Protein AF-A0A2M7S2Z6-F1 (afdb_monomer)

Mean predicted aligned error: 5.77 Å

pLDDT: mean 87.81, std 10.35, range [41.75, 97.5]

Nearest PDB structures (foldseek):
  7bvj-assembly3_C  TM=4.099E-01  e=3.016E+00  Acidithiobacillus ferrooxidans ATCC 23270
  5him-assembly1_A  TM=3.763E-01  e=2.514E+00  Methanohalophilus portucalensis FDF-1
  6j49-assembly1_O  TM=4.055E-01  e=3.405E+00  Borreliella burgdorferi B31

Sequence (163 aa):
PNGMNKYVMGYQAYTSLVYGGKSYSHYVYWPYLNCGNAILGNTTTTYATYVYYLAKEVNKEIQFLGQILINTTSQAVYQVDATPPAGTTKFTDNTDPVVKYVTPDSNIVAGTFKDGQGRDLAMFVNRNNADVNVTIRLKANQSVEKISKVDGTMEYCFHNTFR

Solvent-accessible surface area (backbone atoms only — not comparable to full-atom values): 9631 Å² total; per-residue (Å²): 128,95,66,92,47,57,63,66,55,38,44,56,53,50,54,38,43,40,72,52,47,85,78,86,83,80,86,44,55,53,65,52,93,88,50,75,81,22,28,27,38,60,92,87,77,59,45,79,32,78,46,29,56,40,49,51,53,43,51,54,26,49,50,40,50,41,68,66,49,67,64,39,46,66,74,50,61,28,31,27,37,82,76,54,62,89,96,60,46,67,63,56,74,61,74,47,89,53,46,37,41,63,46,76,56,63,40,31,41,40,13,35,30,35,37,89,84,69,50,79,47,76,41,77,42,68,73,55,98,58,94,76,87,43,49,37,31,55,57,68,95,82,78,49,69,45,72,39,52,89,79,46,48,74,43,81,42,96,52,67,61,48,104

Secondary structure (DSSP, 8-state):
-----HHHHHHHHHHHHHTT------S-SS--TT-SS-SB--TTT--B-HHHHHHHHHHHHHHHHHHHHTTEEEEEEEEESSSPPTTPPBP-TT-SSSEEEE-TTS-EEEEEEEETT--EEEEEEE-SSS-----EEE--SS-EEEEPTTT--EEEESSSEE-

Foldseek 3Di:
DPDDDLQVVLQVLQVCVLVLNLDDDDPPCEDDDPDPDHQWYDPPPTDGDPSVVSCVQSVLLCVLVSVVSVQKDWDFKEFQAPDDDPPGHHDDAPPDQWWHDKPHRQRKIKIWIAGPVRDIDIDIHHPDPDDDAMWTATDDDPWDWDQDSRHRDTHTDPHSIDD

Radius of gyration: 17.66 Å; Cα contacts (8 Å, |Δi|>4): 282; chains: 1; bounding box: 45×28×50 Å

Structure (mmCIF, N/CA/C/O backbone):
data_AF-A0A2M7S2Z6-F1
#
_entry.id   AF-A0A2M7S2Z6-F1
#
loop_
_atom_site.group_PDB
_atom_site.id
_atom_site.type_symbol
_atom_site.label_atom_id
_atom_site.label_alt_id
_atom_site.label_comp_id
_atom_site.label_asym_id
_atom_site.label_entity_id
_atom_site.label_seq_id
_atom_site.pdbx_PDB_ins_code
_atom_site.Cartn_x
_atom_site.Cartn_y
_atom_site.Cartn_z
_atom_site.occupancy
_atom_site.B_iso_or_equiv
_atom_site.auth_seq_id
_atom_site.auth_comp_id
_atom_site.auth_asym_id
_atom_site.auth_atom_id
_atom_site.pdbx_PDB_model_num
ATOM 1 N N . PRO A 1 1 ? 0.095 4.066 -27.596 1.00 41.75 1 PRO A N 1
ATOM 2 C CA . PRO A 1 1 ? 0.432 2.923 -26.714 1.00 41.75 1 PRO A CA 1
ATOM 3 C C . PRO A 1 1 ? 0.441 3.381 -25.253 1.00 41.75 1 PRO A C 1
ATOM 5 O O . PRO A 1 1 ? 1.235 4.249 -24.906 1.00 41.75 1 PRO A O 1
ATOM 8 N N . ASN A 1 2 ? -0.482 2.859 -24.441 1.00 51.00 2 ASN A N 1
ATOM 9 C CA . ASN A 1 2 ? -0.606 3.155 -23.009 1.00 51.00 2 ASN A CA 1
ATOM 10 C C . ASN A 1 2 ? 0.627 2.612 -22.267 1.00 51.00 2 ASN A C 1
ATOM 12 O O . ASN A 1 2 ? 0.630 1.484 -21.782 1.00 51.00 2 ASN A O 1
ATOM 16 N N . GLY A 1 3 ? 1.714 3.385 -22.313 1.00 70.25 3 GLY A N 1
ATOM 17 C CA . GLY A 1 3 ? 3.037 2.999 -21.844 1.00 70.25 3 GLY A CA 1
ATOM 18 C C . GLY A 1 3 ? 3.066 2.796 -20.337 1.00 70.25 3 GLY A C 1
ATOM 19 O O . GLY A 1 3 ? 2.389 3.499 -19.586 1.00 70.25 3 GLY A O 1
ATOM 20 N N . MET A 1 4 ? 3.866 1.824 -19.906 1.00 80.38 4 MET A N 1
ATOM 21 C CA . MET A 1 4 ? 4.160 1.596 -18.499 1.00 80.38 4 MET A CA 1
ATOM 22 C C . MET A 1 4 ? 4.630 2.900 -17.847 1.00 80.38 4 MET A C 1
ATOM 24 O O . MET A 1 4 ? 5.533 3.566 -18.351 1.00 80.38 4 MET A O 1
ATOM 28 N N . ASN A 1 5 ? 4.005 3.263 -16.732 1.00 88.12 5 ASN A N 1
ATOM 29 C CA . ASN A 1 5 ? 4.349 4.437 -15.942 1.00 88.12 5 ASN A CA 1
ATOM 30 C C . ASN A 1 5 ? 4.483 4.044 -14.463 1.00 88.12 5 ASN A C 1
ATOM 32 O O . ASN A 1 5 ? 4.133 2.925 -14.068 1.00 88.12 5 ASN A O 1
ATOM 36 N N . LYS A 1 6 ? 4.987 4.971 -13.641 1.00 89.19 6 LYS A N 1
ATOM 37 C CA . LYS A 1 6 ? 5.188 4.732 -12.205 1.00 89.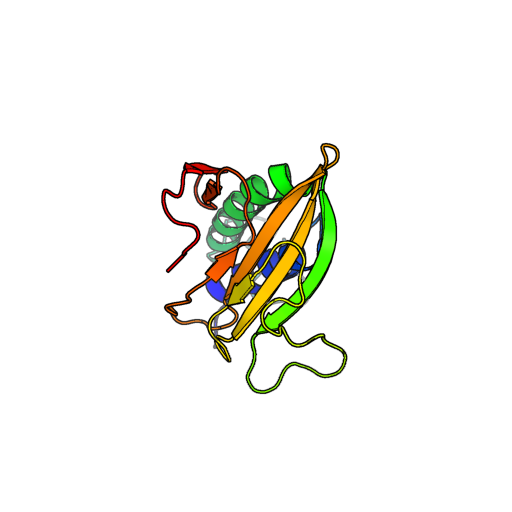19 6 LYS A CA 1
ATOM 38 C C . LYS A 1 6 ? 3.899 4.304 -11.506 1.00 89.19 6 LYS A C 1
ATOM 40 O O . LYS A 1 6 ? 3.940 3.423 -10.657 1.00 89.19 6 LYS A O 1
ATOM 45 N N . TYR A 1 7 ? 2.771 4.913 -11.871 1.00 89.31 7 TYR A N 1
ATOM 46 C CA . TYR A 1 7 ? 1.484 4.637 -11.247 1.00 89.31 7 TYR A CA 1
ATOM 47 C C . TYR A 1 7 ? 1.062 3.174 -11.433 1.00 89.31 7 TYR A C 1
ATOM 49 O O . TYR A 1 7 ? 0.776 2.498 -10.451 1.00 89.31 7 TYR A O 1
ATOM 57 N N . VAL A 1 8 ? 1.088 2.660 -12.667 1.00 88.62 8 VAL A N 1
ATOM 58 C CA . VAL A 1 8 ? 0.680 1.276 -12.973 1.00 88.62 8 VAL A CA 1
ATOM 59 C C . VAL A 1 8 ? 1.566 0.267 -12.240 1.00 88.62 8 VAL A C 1
ATOM 61 O O . VAL A 1 8 ? 1.065 -0.695 -11.662 1.00 88.62 8 VAL A O 1
ATOM 64 N N . MET A 1 9 ? 2.878 0.505 -12.226 1.00 90.38 9 MET A N 1
ATOM 65 C CA . MET A 1 9 ? 3.832 -0.369 -11.543 1.00 90.38 9 MET A CA 1
ATOM 66 C C . MET A 1 9 ? 3.678 -0.308 -10.017 1.00 90.38 9 MET A C 1
ATOM 68 O O . MET A 1 9 ? 3.615 -1.341 -9.353 1.00 90.38 9 MET A O 1
ATOM 72 N N . GLY A 1 10 ? 3.569 0.902 -9.465 1.00 91.94 10 GLY A N 1
ATOM 73 C CA . GLY A 1 10 ? 3.343 1.122 -8.042 1.00 91.94 10 GLY A CA 1
ATOM 74 C C . GLY A 1 10 ? 2.030 0.502 -7.579 1.00 91.94 10 GLY A C 1
ATOM 75 O O . GLY A 1 10 ? 2.011 -0.178 -6.562 1.00 91.94 10 GLY A O 1
ATOM 76 N N . TYR A 1 11 ? 0.951 0.652 -8.348 1.00 90.94 11 TYR A N 1
ATOM 77 C CA . TYR A 1 11 ? -0.344 0.049 -8.042 1.00 90.94 11 TYR A CA 1
ATOM 78 C C . TYR A 1 11 ? -0.242 -1.470 -7.847 1.00 90.94 11 TYR A C 1
ATOM 80 O O . TYR A 1 11 ? -0.727 -1.979 -6.835 1.00 90.94 11 TYR A O 1
ATOM 88 N N . GLN A 1 12 ? 0.428 -2.193 -8.752 1.00 90.00 12 GLN A N 1
ATOM 89 C CA . GLN A 1 12 ? 0.605 -3.644 -8.608 1.00 90.00 12 GLN A CA 1
ATOM 90 C C . GLN A 1 12 ? 1.433 -4.006 -7.369 1.00 90.00 12 GLN A C 1
ATOM 92 O O . GLN A 1 12 ? 1.059 -4.904 -6.608 1.00 90.00 12 GLN A O 1
ATOM 97 N N . ALA A 1 13 ? 2.526 -3.281 -7.127 1.00 93.94 13 ALA A N 1
ATOM 98 C CA . ALA A 1 13 ? 3.404 -3.547 -5.996 1.00 93.94 13 ALA A CA 1
ATOM 99 C C . ALA A 1 13 ? 2.716 -3.243 -4.649 1.00 93.94 13 ALA A C 1
ATOM 101 O O . ALA A 1 13 ? 2.682 -4.090 -3.758 1.00 93.94 13 ALA A O 1
ATOM 102 N N . TYR A 1 14 ? 2.086 -2.075 -4.512 1.00 94.88 14 TYR A N 1
ATOM 103 C CA . TYR A 1 14 ? 1.387 -1.661 -3.293 1.00 94.88 14 TYR A CA 1
ATOM 104 C C . TYR A 1 14 ? 0.139 -2.487 -3.015 1.00 94.88 14 TYR A C 1
ATOM 106 O O . TYR A 1 14 ? -0.123 -2.809 -1.859 1.00 94.88 14 TYR A O 1
ATOM 114 N N . THR A 1 15 ? -0.603 -2.878 -4.052 1.00 93.69 15 THR A N 1
ATOM 115 C CA . THR A 1 15 ? -1.739 -3.790 -3.878 1.00 93.69 15 THR A CA 1
ATOM 116 C C . THR A 1 15 ? -1.258 -5.167 -3.414 1.00 93.69 15 THR A C 1
ATOM 118 O O . THR A 1 15 ? -1.881 -5.784 -2.562 1.00 93.69 15 THR A O 1
ATOM 121 N N . SER A 1 16 ? -0.101 -5.640 -3.877 1.00 94.25 16 SER A N 1
ATOM 122 C CA . SER A 1 16 ? 0.468 -6.885 -3.343 1.00 94.25 16 SER A CA 1
ATOM 123 C C . SER A 1 16 ? 0.797 -6.754 -1.849 1.00 94.25 16 SER A C 1
ATOM 125 O O . SER A 1 16 ? 0.446 -7.632 -1.065 1.00 94.25 16 SER A O 1
ATOM 127 N N . LEU A 1 17 ? 1.398 -5.632 -1.434 1.00 95.00 17 LEU A N 1
ATOM 128 C CA . LEU A 1 17 ? 1.724 -5.365 -0.027 1.00 95.00 17 LEU A CA 1
ATOM 129 C C . LEU A 1 17 ? 0.483 -5.227 0.866 1.00 95.00 17 LEU A C 1
ATOM 131 O O . LEU A 1 17 ? 0.464 -5.795 1.957 1.00 95.00 17 LEU A O 1
ATOM 135 N N . VAL A 1 18 ? -0.562 -4.514 0.422 1.00 95.69 18 VAL A N 1
ATOM 136 C CA . VAL A 1 18 ? -1.786 -4.312 1.224 1.00 95.69 18 VAL A CA 1
ATOM 137 C C . VAL A 1 18 ? -2.530 -5.628 1.470 1.00 95.69 18 VAL A C 1
ATOM 139 O O . VAL A 1 18 ? -3.150 -5.799 2.514 1.00 95.69 18 VAL A O 1
ATOM 142 N N . TYR A 1 19 ? -2.390 -6.591 0.555 1.00 95.00 19 TYR A N 1
ATOM 143 C CA . TYR A 1 19 ? -2.874 -7.965 0.712 1.00 95.00 19 TYR A CA 1
ATOM 144 C C . TYR A 1 19 ? -1.936 -8.872 1.531 1.00 95.00 19 TYR A C 1
ATOM 146 O O . TYR A 1 19 ? -2.185 -10.068 1.662 1.00 95.00 19 TYR A O 1
ATOM 154 N N . GLY A 1 20 ? -0.854 -8.331 2.097 1.00 94.19 20 GLY A N 1
ATOM 155 C CA . GLY A 1 20 ? 0.105 -9.080 2.910 1.00 94.19 20 GLY A CA 1
ATOM 156 C C . GLY A 1 20 ? 1.201 -9.796 2.126 1.00 94.19 20 GLY A C 1
ATOM 157 O O . GLY A 1 20 ? 1.967 -10.551 2.728 1.00 94.19 20 GLY A O 1
ATOM 158 N N . GLY A 1 21 ? 1.324 -9.541 0.822 1.00 93.69 21 GLY A N 1
ATOM 159 C CA . GLY A 1 21 ? 2.451 -9.998 0.017 1.00 93.69 21 GLY A CA 1
ATOM 160 C C . GLY A 1 21 ? 3.782 -9.529 0.609 1.00 93.69 21 GLY A C 1
ATOM 161 O O . GLY A 1 21 ? 3.915 -8.393 1.060 1.00 93.69 21 GLY A O 1
ATOM 162 N N . LYS A 1 22 ? 4.771 -10.427 0.633 1.00 90.12 22 LYS A N 1
ATOM 163 C CA . LYS A 1 22 ? 6.102 -10.176 1.222 1.00 90.12 22 LYS A CA 1
ATOM 164 C C . LYS A 1 22 ? 7.215 -10.077 0.184 1.00 90.12 22 LYS A C 1
ATOM 166 O O . LYS A 1 22 ? 8.342 -9.725 0.513 1.00 90.12 22 LYS A O 1
ATOM 171 N N . SER A 1 23 ? 6.905 -10.402 -1.063 1.00 86.19 23 SER A N 1
ATOM 172 C CA . SER A 1 23 ? 7.836 -10.358 -2.177 1.00 86.19 23 SER A CA 1
ATOM 173 C C . SER A 1 23 ? 7.144 -9.802 -3.411 1.00 86.19 23 SER A C 1
ATOM 175 O O . SER A 1 23 ? 5.926 -9.882 -3.569 1.00 86.19 23 SER A O 1
ATOM 177 N N . TYR A 1 24 ? 7.950 -9.209 -4.280 1.00 88.38 24 TYR A N 1
ATOM 178 C CA . TYR A 1 24 ? 7.518 -8.670 -5.553 1.00 88.38 24 TYR A CA 1
ATOM 179 C C . TYR A 1 24 ? 8.647 -8.895 -6.554 1.00 88.38 24 TYR A C 1
ATOM 181 O O . TYR A 1 24 ? 9.816 -8.654 -6.246 1.00 88.38 24 TYR A O 1
ATOM 189 N N . SER A 1 25 ? 8.307 -9.402 -7.734 1.00 89.56 25 SER A N 1
ATOM 190 C CA . SER A 1 25 ? 9.269 -9.655 -8.803 1.00 89.56 25 SER A CA 1
ATOM 191 C C . SER A 1 25 ? 8.759 -9.054 -10.099 1.00 89.56 25 SER A C 1
ATOM 193 O O . SER A 1 25 ? 7.561 -9.060 -10.373 1.00 89.56 25 SER A O 1
ATOM 195 N N . HIS A 1 26 ? 9.683 -8.512 -10.885 1.00 88.38 26 HIS A N 1
ATOM 196 C CA . HIS A 1 26 ? 9.369 -7.946 -12.186 1.00 88.38 26 HIS A CA 1
ATOM 197 C C . HIS A 1 26 ? 9.570 -8.995 -13.275 1.00 88.38 26 HIS A C 1
ATOM 199 O O . HIS A 1 26 ? 10.579 -9.701 -13.288 1.00 88.38 26 HIS A O 1
ATOM 205 N N . TYR A 1 27 ? 8.651 -9.031 -14.232 1.00 86.81 27 TYR A N 1
ATOM 206 C CA . TYR A 1 27 ? 8.772 -9.812 -15.457 1.00 86.81 27 TYR A CA 1
ATOM 207 C C . TYR A 1 27 ? 8.502 -8.884 -16.659 1.00 86.81 27 TYR A C 1
ATOM 209 O O . TYR A 1 27 ? 7.455 -8.245 -16.691 1.00 86.81 27 TYR A O 1
ATOM 217 N N . VAL A 1 28 ? 9.390 -8.726 -17.652 1.00 86.56 28 VAL A N 1
ATOM 218 C CA . VAL A 1 28 ? 10.698 -9.383 -17.880 1.00 86.56 28 VAL A CA 1
ATOM 219 C C . VAL A 1 28 ? 11.876 -8.475 -17.495 1.00 86.56 28 VAL A C 1
ATOM 221 O O . VAL A 1 28 ? 11.847 -7.266 -17.728 1.00 86.56 28 VAL A O 1
ATOM 224 N N . TYR A 1 29 ? 12.950 -9.049 -16.946 1.00 85.62 29 TYR A N 1
ATOM 225 C CA . TYR A 1 29 ? 14.147 -8.272 -16.594 1.00 85.62 29 TYR A CA 1
ATOM 226 C C . TYR A 1 29 ? 15.006 -7.922 -17.825 1.00 85.62 29 TYR A C 1
ATOM 228 O O . TYR A 1 29 ? 15.434 -6.780 -17.971 1.00 85.62 29 TYR A O 1
ATOM 236 N N . TRP A 1 30 ? 15.200 -8.876 -18.739 1.00 86.00 30 TRP A N 1
ATOM 237 C CA . TRP A 1 30 ? 15.865 -8.709 -20.040 1.00 86.00 30 TRP A CA 1
ATOM 238 C C . TRP A 1 30 ? 14.869 -8.955 -21.180 1.00 86.00 30 TRP A C 1
ATOM 240 O O . TRP A 1 30 ? 13.923 -9.726 -20.995 1.00 86.00 30 TRP A O 1
ATOM 250 N N . PRO A 1 31 ? 15.063 -8.352 -22.367 1.00 83.06 31 PRO A N 1
ATOM 251 C CA . PRO A 1 31 ? 14.162 -8.568 -23.488 1.00 83.06 31 PRO A CA 1
ATOM 252 C C . PRO A 1 31 ? 14.206 -10.042 -23.902 1.00 83.06 31 PRO A C 1
ATOM 254 O O . PRO A 1 31 ? 15.271 -10.611 -24.134 1.00 83.06 31 PRO A O 1
ATOM 257 N N . TYR A 1 32 ? 13.035 -10.664 -23.973 1.00 78.81 32 TYR A N 1
ATOM 258 C CA . TYR A 1 32 ? 12.859 -12.064 -24.342 1.00 78.81 32 TYR A CA 1
ATOM 259 C C . TYR A 1 32 ? 11.541 -12.214 -25.108 1.00 78.81 32 TYR A C 1
ATOM 261 O O . TYR A 1 32 ? 10.578 -11.535 -24.770 1.00 78.81 32 TYR A O 1
ATOM 269 N N . LEU A 1 33 ? 11.508 -13.063 -26.144 1.00 71.12 33 LEU A N 1
ATOM 270 C CA . LEU A 1 33 ? 10.299 -13.489 -26.881 1.00 71.12 33 LEU A CA 1
ATOM 271 C C . LEU A 1 33 ? 9.225 -12.403 -27.116 1.00 71.12 33 LEU A C 1
ATOM 273 O O . LEU A 1 33 ? 8.081 -12.558 -26.700 1.00 71.12 33 LEU A O 1
ATOM 277 N N . ASN A 1 34 ? 9.568 -11.308 -27.802 1.00 73.69 34 ASN A N 1
ATOM 278 C CA . ASN A 1 34 ? 8.632 -10.215 -28.125 1.00 73.69 34 ASN A CA 1
ATOM 279 C C . ASN A 1 34 ? 7.929 -9.565 -26.909 1.00 73.69 34 ASN A C 1
ATOM 281 O O . ASN A 1 34 ? 6.956 -8.829 -27.083 1.00 73.69 34 ASN A O 1
ATOM 285 N N . CYS A 1 35 ? 8.418 -9.780 -25.684 1.00 72.50 35 CYS A N 1
ATOM 286 C CA . CYS A 1 35 ? 7.919 -9.088 -24.502 1.00 72.50 35 CYS A CA 1
ATOM 287 C C . CYS A 1 35 ? 8.342 -7.612 -24.547 1.00 72.50 35 CYS A C 1
ATOM 289 O O . CYS A 1 35 ? 9.532 -7.288 -24.551 1.00 72.50 35 CYS A O 1
ATOM 291 N N . GLY A 1 36 ? 7.360 -6.708 -24.570 1.00 76.38 36 GLY A N 1
ATOM 292 C CA . GLY A 1 36 ? 7.595 -5.271 -24.421 1.00 76.38 36 GLY A CA 1
ATOM 293 C C . GLY A 1 36 ? 7.952 -4.883 -22.980 1.00 76.38 36 GLY A C 1
ATOM 294 O O . GLY A 1 36 ? 7.716 -5.644 -22.047 1.00 76.38 36 GLY A O 1
ATOM 295 N N . ASN A 1 37 ? 8.473 -3.665 -22.793 1.00 82.88 37 ASN A N 1
ATOM 296 C CA . ASN A 1 37 ? 8.738 -3.052 -21.479 1.00 82.88 37 ASN A CA 1
ATOM 297 C C . ASN A 1 37 ? 9.730 -3.807 -20.568 1.00 82.88 37 ASN A C 1
ATOM 299 O O . ASN A 1 37 ? 9.585 -3.782 -19.348 1.00 82.88 37 ASN A O 1
ATOM 303 N N . ALA A 1 38 ? 10.758 -4.442 -21.138 1.00 88.19 38 ALA A N 1
ATOM 304 C CA . ALA A 1 38 ? 11.844 -5.019 -20.346 1.00 88.19 38 ALA A CA 1
ATOM 305 C C . ALA A 1 38 ? 12.556 -3.956 -19.481 1.00 88.19 38 ALA A C 1
ATOM 307 O O . ALA A 1 38 ? 12.752 -2.812 -19.911 1.00 88.19 38 ALA A O 1
ATOM 308 N N . ILE A 1 39 ? 12.968 -4.343 -18.268 1.00 88.69 39 ILE A N 1
ATOM 309 C CA . ILE A 1 39 ? 13.710 -3.462 -17.350 1.00 88.69 39 ILE A CA 1
ATOM 310 C C . ILE A 1 39 ? 15.041 -3.037 -17.972 1.00 88.69 39 ILE A C 1
ATOM 312 O O . ILE A 1 39 ? 15.359 -1.851 -18.011 1.00 88.69 39 ILE A O 1
ATOM 316 N N . LEU A 1 40 ? 15.813 -3.990 -18.484 1.00 88.62 40 LEU A N 1
ATOM 317 C CA . LEU A 1 40 ? 17.051 -3.730 -19.207 1.00 88.62 40 LEU A CA 1
ATOM 318 C C . LEU A 1 40 ? 16.826 -3.861 -20.713 1.00 88.62 40 LEU A C 1
ATOM 320 O O . LEU A 1 40 ? 15.959 -4.604 -21.168 1.00 88.62 40 LEU A O 1
ATOM 324 N N . GLY A 1 41 ? 17.604 -3.112 -21.488 1.00 83.38 41 GLY A N 1
ATOM 325 C CA . GLY A 1 41 ? 17.719 -3.275 -22.931 1.00 83.38 41 GLY A CA 1
ATOM 326 C C . GLY A 1 41 ? 18.631 -4.449 -23.293 1.00 83.38 41 GLY A C 1
ATOM 327 O O . GLY A 1 41 ? 19.176 -5.105 -22.413 1.00 83.38 41 GLY A O 1
ATOM 328 N N . ASN A 1 42 ? 18.781 -4.690 -24.601 1.00 77.88 42 ASN A N 1
ATOM 329 C CA . ASN A 1 42 ? 19.617 -5.719 -25.250 1.00 77.88 42 ASN A CA 1
ATOM 330 C 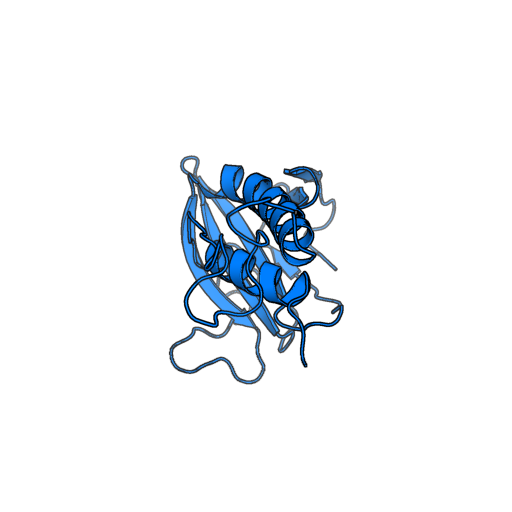C . ASN A 1 42 ? 20.673 -6.399 -24.346 1.00 77.88 42 ASN A C 1
ATOM 332 O O . ASN A 1 42 ? 21.543 -5.737 -23.784 1.00 77.88 42 ASN A O 1
ATOM 336 N N . THR A 1 43 ? 20.671 -7.733 -24.337 1.00 67.88 43 THR A N 1
ATOM 337 C CA . THR A 1 43 ? 21.571 -8.611 -23.572 1.00 67.88 43 THR A CA 1
ATOM 338 C C . THR A 1 43 ? 23.070 -8.426 -23.847 1.00 67.88 43 THR A C 1
ATOM 340 O O . THR A 1 43 ? 23.886 -8.881 -23.055 1.00 67.88 43 THR A O 1
ATOM 343 N N . THR A 1 44 ? 23.448 -7.788 -24.959 1.00 68.50 44 THR A N 1
ATOM 344 C CA . THR A 1 44 ? 24.848 -7.686 -25.421 1.00 68.50 44 THR A CA 1
ATOM 345 C C . THR A 1 44 ? 25.556 -6.425 -24.919 1.00 68.50 44 THR A C 1
ATOM 347 O O . THR A 1 44 ? 26.757 -6.446 -24.673 1.00 68.50 44 THR A O 1
ATOM 350 N N . THR A 1 45 ? 24.826 -5.317 -24.762 1.00 66.38 45 THR A N 1
ATOM 351 C CA . THR A 1 45 ? 25.388 -4.019 -24.325 1.00 66.38 45 THR A CA 1
ATOM 352 C C . THR A 1 45 ? 24.758 -3.530 -23.021 1.00 66.38 45 THR A C 1
ATOM 354 O O . THR A 1 45 ? 25.257 -2.574 -22.448 1.00 66.38 45 THR A O 1
ATOM 357 N N . THR A 1 46 ? 23.686 -4.188 -22.557 1.00 79.44 46 THR A N 1
ATOM 358 C CA . THR A 1 46 ? 22.939 -3.958 -21.311 1.00 79.44 46 THR A CA 1
ATOM 359 C C . THR A 1 46 ? 22.843 -2.488 -20.902 1.00 79.44 46 THR A C 1
ATOM 361 O O . THR A 1 46 ? 23.708 -1.953 -20.216 1.00 79.44 46 THR A O 1
ATOM 364 N N . TYR A 1 47 ? 21.740 -1.836 -21.260 1.00 85.12 47 TYR A N 1
ATOM 365 C CA . TYR A 1 47 ? 21.447 -0.469 -20.823 1.00 85.12 47 TYR A CA 1
ATOM 366 C C . TYR A 1 47 ? 20.145 -0.414 -20.022 1.00 85.12 47 TYR A C 1
ATOM 368 O O . TYR A 1 47 ? 19.244 -1.229 -20.217 1.00 85.12 47 TYR A O 1
ATOM 376 N N . ALA A 1 48 ? 20.032 0.557 -19.118 1.00 89.50 48 ALA A N 1
ATOM 377 C CA . ALA A 1 48 ? 18.796 0.825 -18.392 1.00 89.50 48 ALA A CA 1
ATOM 378 C C . ALA A 1 48 ? 17.738 1.403 -19.345 1.00 89.50 48 ALA A C 1
ATOM 380 O O . ALA A 1 48 ? 17.988 2.415 -20.002 1.00 89.50 48 ALA A O 1
ATOM 381 N N . THR A 1 49 ? 16.555 0.790 -19.427 1.00 90.12 49 THR A N 1
ATOM 382 C CA . THR A 1 49 ? 15.428 1.394 -20.156 1.00 90.12 49 THR A CA 1
ATOM 383 C C . THR A 1 49 ? 14.732 2.443 -19.286 1.00 90.12 49 THR A C 1
ATOM 385 O O . THR A 1 49 ? 15.015 2.578 -18.097 1.00 90.12 49 THR A O 1
ATOM 388 N N . TYR A 1 50 ? 13.757 3.170 -19.833 1.00 89.69 50 TYR A N 1
ATOM 389 C CA . TYR A 1 50 ? 12.887 4.018 -19.010 1.00 89.69 50 TYR A CA 1
ATOM 390 C C . TYR A 1 50 ? 12.184 3.224 -17.886 1.00 89.69 50 TYR A C 1
ATOM 392 O O . TYR A 1 50 ? 12.057 3.714 -16.763 1.00 89.69 50 TYR A O 1
ATOM 400 N N . VAL A 1 51 ? 11.812 1.964 -18.149 1.00 91.19 51 VAL A N 1
ATOM 401 C CA . VAL A 1 51 ? 11.168 1.071 -17.171 1.00 91.19 51 VAL A CA 1
ATOM 402 C C . VAL A 1 51 ? 12.098 0.752 -16.001 1.00 91.19 51 VAL A C 1
ATOM 404 O O . VAL A 1 51 ? 11.622 0.637 -14.874 1.00 91.19 51 VAL A O 1
ATOM 407 N N . TYR A 1 52 ? 13.417 0.686 -16.220 1.00 92.62 52 TYR A N 1
ATOM 408 C CA . TYR A 1 52 ? 14.388 0.523 -15.133 1.00 92.62 52 TYR A CA 1
ATOM 409 C C . TYR A 1 52 ? 14.272 1.626 -14.085 1.00 92.62 52 TYR A C 1
ATOM 411 O O . TYR A 1 52 ? 14.273 1.335 -12.891 1.00 92.62 52 TYR A O 1
ATOM 419 N N . TYR A 1 53 ? 14.160 2.885 -14.507 1.00 93.25 53 TYR A N 1
ATOM 420 C CA . TYR A 1 53 ? 14.089 4.005 -13.569 1.00 93.25 53 TYR A CA 1
ATOM 421 C C . TYR A 1 53 ? 12.767 4.006 -12.795 1.00 93.25 53 TYR A C 1
ATOM 423 O O . TYR A 1 53 ? 12.780 4.212 -11.583 1.00 93.25 53 TYR A O 1
ATOM 431 N N . LEU A 1 54 ? 11.658 3.647 -13.452 1.00 93.25 54 LEU A N 1
ATOM 432 C CA . LEU A 1 54 ? 10.375 3.421 -12.779 1.00 93.25 54 LEU A CA 1
ATOM 433 C C . LEU A 1 54 ? 10.467 2.298 -11.737 1.00 93.25 54 LEU A C 1
ATOM 435 O O . LEU A 1 54 ? 10.079 2.486 -10.584 1.00 93.25 54 LEU A O 1
ATOM 439 N N . ALA A 1 55 ? 11.026 1.149 -12.130 1.00 93.62 55 ALA A N 1
ATOM 440 C CA . ALA A 1 55 ? 11.215 -0.005 -11.258 1.00 93.62 55 ALA A CA 1
ATOM 441 C C . ALA A 1 55 ? 12.128 0.325 -10.085 1.00 93.62 55 ALA A C 1
ATOM 443 O O . ALA A 1 55 ? 11.831 -0.059 -8.961 1.00 93.62 55 ALA A O 1
ATOM 444 N N . LYS A 1 56 ? 13.203 1.079 -10.313 1.00 93.69 56 LYS A N 1
ATOM 445 C CA . LYS A 1 56 ? 14.121 1.518 -9.262 1.00 93.69 56 LYS A CA 1
ATOM 446 C C . LYS A 1 56 ? 13.415 2.382 -8.218 1.00 93.69 56 LYS A C 1
ATOM 448 O O . LYS A 1 56 ? 13.629 2.168 -7.027 1.00 93.69 56 LYS A O 1
ATOM 453 N N . GLU A 1 57 ? 12.579 3.327 -8.644 1.00 94.06 57 GLU A N 1
ATOM 454 C CA . GLU A 1 57 ? 11.805 4.162 -7.722 1.00 94.06 57 GLU A CA 1
ATOM 455 C C . GLU A 1 57 ? 10.796 3.344 -6.917 1.00 94.06 57 GLU A C 1
ATOM 457 O O . GLU A 1 57 ? 10.816 3.401 -5.690 1.00 94.06 57 GLU A O 1
ATOM 462 N N . VAL A 1 58 ? 9.960 2.541 -7.584 1.00 94.38 58 VAL A N 1
ATOM 463 C CA . VAL A 1 58 ? 8.957 1.708 -6.900 1.00 94.38 58 VAL A CA 1
ATOM 464 C C . VAL A 1 58 ? 9.633 0.708 -5.963 1.00 94.38 58 VAL A C 1
ATOM 466 O O . VAL A 1 58 ? 9.190 0.552 -4.830 1.00 94.38 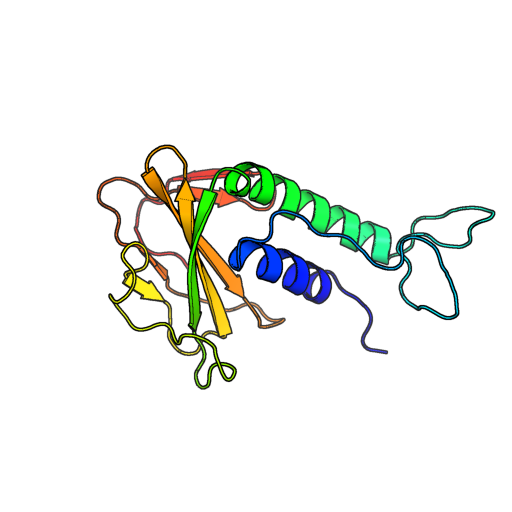58 VAL A O 1
ATOM 469 N N . ASN A 1 59 ? 10.740 0.087 -6.384 1.00 94.19 59 ASN A N 1
ATOM 470 C CA . ASN A 1 59 ? 11.512 -0.842 -5.557 1.00 94.19 59 ASN A CA 1
ATOM 471 C C . ASN A 1 59 ? 12.026 -0.173 -4.280 1.00 94.19 59 ASN A C 1
ATOM 473 O O . ASN A 1 59 ? 11.968 -0.780 -3.215 1.00 94.19 59 ASN A O 1
ATOM 477 N N . LYS A 1 60 ? 12.507 1.072 -4.368 1.00 93.56 60 LYS A N 1
ATOM 478 C CA . LYS A 1 60 ? 12.930 1.834 -3.189 1.00 93.56 60 LYS A CA 1
ATOM 479 C C . LYS A 1 60 ? 11.752 2.066 -2.238 1.00 93.56 60 LYS A C 1
ATOM 481 O O . LYS A 1 60 ? 11.880 1.805 -1.046 1.00 93.56 60 LYS A O 1
ATOM 486 N N . GLU A 1 61 ? 10.603 2.491 -2.763 1.00 94.25 61 GLU A N 1
ATOM 487 C CA . GLU A 1 61 ? 9.404 2.748 -1.957 1.00 94.25 61 GLU A CA 1
ATOM 488 C C . GLU A 1 61 ? 8.902 1.467 -1.253 1.00 94.25 61 GLU A C 1
ATOM 490 O O . GLU A 1 61 ? 8.651 1.471 -0.046 1.00 94.25 61 GLU A O 1
ATOM 495 N N . ILE A 1 62 ? 8.824 0.336 -1.967 1.00 93.88 62 ILE A N 1
ATOM 496 C CA . ILE A 1 62 ? 8.388 -0.941 -1.374 1.00 93.88 62 ILE A CA 1
ATOM 497 C C . ILE A 1 62 ? 9.430 -1.567 -0.449 1.00 93.88 62 ILE A C 1
ATOM 499 O O . ILE A 1 62 ? 9.050 -2.354 0.408 1.00 93.88 62 ILE A O 1
ATOM 503 N N . GLN A 1 63 ? 10.720 -1.251 -0.585 1.00 91.69 63 GLN A N 1
ATOM 504 C CA . GLN A 1 63 ? 11.736 -1.721 0.360 1.00 91.69 63 GLN A CA 1
ATOM 505 C C . GLN A 1 63 ? 11.535 -1.090 1.738 1.00 91.69 63 GLN A C 1
ATOM 507 O O . GLN A 1 63 ? 11.585 -1.809 2.734 1.00 91.69 63 GLN A O 1
ATOM 512 N N . PHE A 1 64 ? 11.234 0.211 1.805 1.00 91.56 64 PHE A N 1
ATOM 513 C CA . PHE A 1 64 ? 10.931 0.870 3.078 1.00 91.56 64 PHE A CA 1
ATOM 514 C C . PHE A 1 64 ? 9.670 0.303 3.729 1.00 91.56 64 PHE A C 1
ATOM 516 O O . PHE A 1 64 ? 9.693 -0.086 4.895 1.00 91.56 64 PHE A O 1
ATOM 523 N N . LEU A 1 65 ? 8.582 0.186 2.964 1.00 91.75 65 LEU A N 1
ATOM 524 C CA . LEU A 1 65 ? 7.334 -0.384 3.478 1.00 91.75 65 LEU A CA 1
ATOM 525 C C . LEU A 1 65 ? 7.497 -1.868 3.840 1.00 91.75 65 LEU A C 1
ATOM 527 O O . LEU A 1 65 ? 7.011 -2.326 4.872 1.00 91.75 65 LEU A O 1
ATOM 531 N N . GLY A 1 66 ? 8.211 -2.621 3.005 1.00 88.50 66 GLY A N 1
ATOM 532 C CA . GLY A 1 66 ? 8.444 -4.050 3.162 1.00 88.50 66 GLY A CA 1
ATOM 533 C C . GLY A 1 66 ? 9.221 -4.389 4.429 1.00 88.50 66 GLY A C 1
ATOM 534 O O . GLY A 1 66 ? 8.869 -5.357 5.093 1.00 88.50 66 GLY A O 1
ATOM 535 N N . GLN A 1 67 ? 10.209 -3.579 4.822 1.00 87.81 67 GLN A N 1
ATOM 536 C CA . GLN A 1 67 ? 10.940 -3.770 6.084 1.00 87.81 67 GLN A CA 1
ATOM 537 C C . GLN A 1 67 ? 10.024 -3.727 7.311 1.00 87.81 67 GLN A C 1
ATOM 539 O O . GLN A 1 67 ? 10.237 -4.471 8.265 1.00 87.81 67 GLN A O 1
ATOM 544 N N . ILE A 1 68 ? 8.986 -2.894 7.274 1.00 88.88 68 ILE A N 1
ATOM 545 C CA . ILE A 1 68 ? 8.011 -2.787 8.362 1.00 88.88 68 ILE A CA 1
ATOM 546 C C . ILE A 1 68 ? 7.024 -3.949 8.287 1.00 88.88 68 ILE A C 1
ATOM 548 O O . ILE A 1 68 ? 6.725 -4.586 9.295 1.00 88.88 68 ILE A O 1
ATOM 552 N N . LEU A 1 69 ? 6.545 -4.264 7.083 1.00 91.75 69 LEU A N 1
ATOM 553 C CA . LEU A 1 69 ? 5.537 -5.296 6.877 1.00 91.75 69 LEU A CA 1
ATOM 554 C C . LEU A 1 69 ? 6.088 -6.723 6.990 1.00 91.75 69 LEU A C 1
ATOM 556 O O . LEU A 1 69 ? 5.298 -7.633 7.209 1.00 91.75 69 LEU A O 1
ATOM 560 N N . ILE A 1 70 ? 7.393 -6.979 6.856 1.00 92.50 70 ILE A N 1
ATOM 561 C CA . ILE A 1 70 ? 7.933 -8.351 6.774 1.00 92.50 70 ILE A CA 1
ATOM 562 C C . ILE A 1 70 ? 7.565 -9.215 7.989 1.00 92.50 70 ILE A C 1
ATOM 564 O O . ILE A 1 70 ? 7.243 -10.388 7.826 1.00 92.50 70 ILE A O 1
ATOM 568 N N . ASN A 1 71 ? 7.503 -8.606 9.177 1.00 91.31 71 ASN A N 1
ATOM 569 C CA . ASN A 1 71 ? 7.205 -9.275 10.446 1.00 91.31 71 ASN A CA 1
ATOM 570 C C . ASN A 1 71 ? 5.752 -9.078 10.914 1.00 91.31 71 ASN A C 1
ATOM 572 O O . ASN A 1 71 ? 5.453 -9.235 12.099 1.00 91.31 71 ASN A O 1
ATOM 576 N N . THR A 1 72 ? 4.845 -8.702 10.007 1.00 95.06 72 THR A N 1
ATOM 577 C CA . THR A 1 72 ? 3.424 -8.510 10.319 1.00 95.06 72 THR A CA 1
ATOM 578 C C . THR A 1 72 ? 2.552 -9.609 9.727 1.00 95.06 72 THR A C 1
ATOM 580 O O . THR A 1 72 ? 2.821 -10.150 8.649 1.00 95.06 72 THR A O 1
ATOM 583 N N . THR A 1 73 ? 1.452 -9.896 10.414 1.00 96.38 73 THR A N 1
ATOM 584 C CA . THR A 1 73 ? 0.397 -10.800 9.955 1.00 96.38 73 THR A CA 1
ATOM 585 C C . THR A 1 73 ? -0.770 -9.975 9.428 1.00 96.38 73 THR A C 1
ATOM 587 O O . THR A 1 73 ? -1.319 -9.156 10.169 1.00 96.38 73 THR A O 1
ATOM 590 N N . SER A 1 74 ? -1.163 -10.188 8.168 1.00 96.88 74 SER A N 1
ATOM 591 C CA . SER A 1 74 ? -2.377 -9.579 7.608 1.00 96.88 74 SER A CA 1
ATOM 592 C C . SER A 1 74 ? -3.607 -10.100 8.351 1.00 96.88 74 SER A C 1
ATOM 594 O O . SER A 1 74 ? -3.720 -11.300 8.590 1.00 96.88 74 SER A O 1
ATOM 596 N N . GLN A 1 75 ? -4.484 -9.189 8.764 1.00 97.06 75 GLN A N 1
ATOM 597 C CA . GLN A 1 75 ? -5.701 -9.494 9.515 1.00 97.06 75 GLN A CA 1
ATOM 598 C C . GLN A 1 75 ? -6.92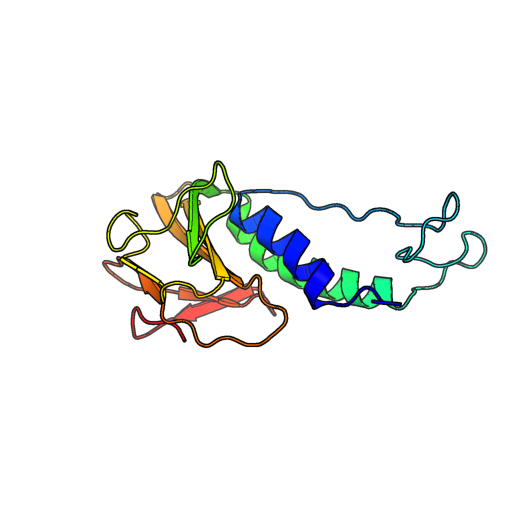4 -9.462 8.601 1.00 97.06 75 GLN A C 1
ATOM 600 O O . GLN A 1 75 ? -7.728 -10.390 8.606 1.00 97.06 75 GLN A O 1
ATOM 605 N N . ALA A 1 76 ? -7.055 -8.401 7.804 1.00 96.81 76 ALA A N 1
ATOM 606 C CA . ALA A 1 76 ? -8.154 -8.233 6.869 1.00 96.81 76 ALA A CA 1
ATOM 607 C C . ALA A 1 76 ? -7.770 -7.304 5.714 1.00 96.81 76 ALA A C 1
ATOM 609 O O . ALA A 1 76 ? -6.861 -6.479 5.826 1.00 96.81 76 ALA A O 1
ATOM 610 N N . VAL A 1 77 ? -8.503 -7.434 4.606 1.00 97.19 77 VAL A N 1
ATOM 611 C CA . VAL A 1 77 ? -8.408 -6.549 3.444 1.00 97.19 77 VAL A CA 1
ATOM 612 C C . VAL A 1 77 ? -9.814 -6.165 3.005 1.00 97.19 77 VAL A C 1
ATOM 614 O O . VAL A 1 77 ? -10.688 -7.025 2.879 1.00 97.19 77 VAL A O 1
ATOM 617 N N . TYR A 1 78 ? -10.018 -4.879 2.743 1.00 97.00 78 TYR A N 1
ATOM 618 C CA . TYR A 1 78 ? -11.302 -4.308 2.373 1.00 97.00 78 TYR A CA 1
ATOM 619 C C . TYR A 1 78 ? -11.197 -3.446 1.121 1.00 97.00 78 TYR A C 1
ATOM 621 O O . TYR A 1 78 ? -10.189 -2.784 0.870 1.00 97.00 78 TYR A O 1
ATOM 629 N N . GLN A 1 79 ? -12.292 -3.423 0.374 1.00 96.19 79 GLN A N 1
ATOM 630 C CA . GLN A 1 79 ? -12.503 -2.566 -0.781 1.00 96.19 79 GLN A CA 1
ATOM 631 C C . GLN A 1 79 ? -13.417 -1.403 -0.393 1.00 96.19 79 GLN A C 1
ATOM 633 O O . GLN A 1 79 ? -14.515 -1.615 0.131 1.00 96.19 79 GLN A O 1
ATOM 638 N N . VAL A 1 80 ? -12.976 -0.174 -0.651 1.00 95.06 80 VAL A N 1
ATOM 639 C CA . VAL A 1 80 ? -13.720 1.063 -0.363 1.00 95.06 80 VAL A CA 1
ATOM 640 C C . VAL A 1 80 ? -14.297 1.620 -1.665 1.00 95.06 80 VAL A C 1
ATOM 642 O O . VAL A 1 80 ? -14.028 2.746 -2.082 1.00 95.06 80 VAL A O 1
ATOM 645 N N . ASP A 1 81 ? -15.073 0.770 -2.331 1.00 91.56 81 ASP A N 1
ATOM 646 C CA . ASP A 1 81 ? -15.659 1.028 -3.642 1.00 91.56 81 ASP A CA 1
ATOM 647 C C . ASP A 1 81 ? -17.176 1.138 -3.559 1.00 91.56 81 ASP A C 1
ATOM 649 O O . ASP A 1 81 ? -17.812 0.427 -2.771 1.00 91.56 81 ASP A O 1
ATOM 653 N N . ALA A 1 82 ? -17.760 1.914 -4.478 1.00 90.94 82 ALA A N 1
ATOM 654 C CA . ALA A 1 82 ? -19.204 1.896 -4.713 1.00 90.94 82 ALA A CA 1
ATOM 655 C C . ALA A 1 82 ? -19.672 0.461 -4.971 1.00 90.94 82 ALA A C 1
ATOM 657 O O . ALA A 1 82 ? -20.549 -0.052 -4.271 1.00 90.94 82 ALA A O 1
ATOM 658 N N . THR A 1 83 ? -18.996 -0.207 -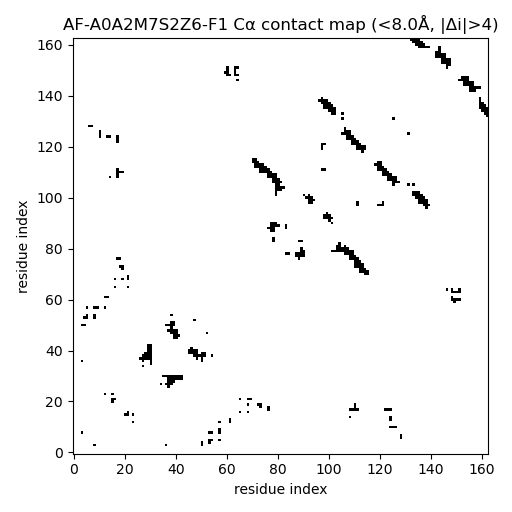5.910 1.00 92.06 83 THR A N 1
ATOM 659 C CA . THR A 1 83 ? -19.211 -1.612 -6.266 1.00 92.06 83 THR A CA 1
ATOM 660 C C . THR A 1 83 ? -17.884 -2.370 -6.164 1.00 92.06 83 THR A C 1
ATOM 662 O O . THR A 1 83 ? -17.064 -2.276 -7.079 1.00 92.06 83 THR A O 1
ATOM 665 N N . PRO A 1 84 ? -17.628 -3.086 -5.057 1.00 91.88 84 PRO A N 1
ATOM 666 C CA . PRO A 1 84 ? -16.389 -3.835 -4.888 1.00 91.88 84 PRO A CA 1
ATOM 667 C C . PRO A 1 84 ? -16.346 -5.060 -5.823 1.00 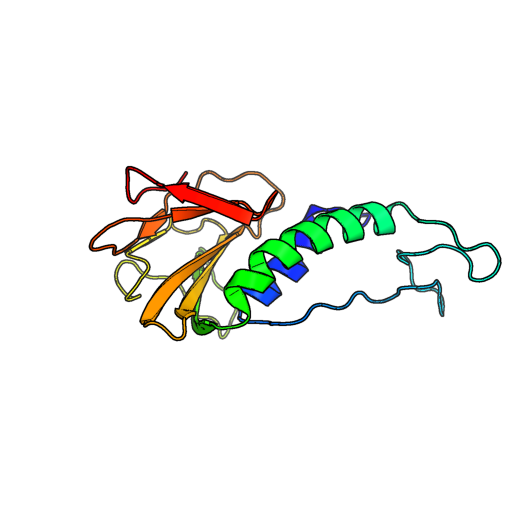91.88 84 PRO A C 1
ATOM 669 O O . PRO A 1 84 ? -17.401 -5.619 -6.145 1.00 91.88 84 PRO A O 1
ATOM 672 N N . PRO A 1 85 ? -15.153 -5.516 -6.256 1.00 90.81 85 PRO A N 1
ATOM 673 C CA . PRO A 1 85 ? -15.016 -6.728 -7.058 1.00 90.81 85 PRO A CA 1
ATOM 674 C C . PRO A 1 85 ? -15.656 -7.953 -6.393 1.00 90.81 85 PRO A C 1
ATOM 676 O O . PRO A 1 85 ? -15.634 -8.101 -5.167 1.00 90.81 85 PRO A O 1
ATOM 679 N N . ALA A 1 86 ? -16.197 -8.863 -7.204 1.00 93.81 86 ALA A N 1
ATOM 680 C CA . ALA A 1 86 ? -16.820 -10.084 -6.703 1.00 93.81 86 ALA A CA 1
ATOM 681 C C . ALA A 1 86 ? -15.841 -10.901 -5.836 1.00 93.81 86 ALA A C 1
ATOM 683 O O . ALA A 1 86 ? -14.668 -11.048 -6.176 1.00 93.81 86 ALA A O 1
ATOM 684 N N . GLY A 1 87 ? -16.333 -11.427 -4.711 1.00 93.44 87 GLY A N 1
ATOM 685 C CA . GLY A 1 87 ? -15.529 -12.208 -3.763 1.00 93.44 87 GLY A CA 1
ATOM 686 C C . GLY A 1 87 ? -14.643 -11.380 -2.826 1.00 93.44 87 GLY A C 1
ATOM 687 O O . GLY A 1 87 ? -13.860 -11.958 -2.077 1.00 93.44 87 GLY A O 1
ATOM 688 N N . THR A 1 88 ? -14.755 -10.049 -2.842 1.00 94.31 88 THR A N 1
ATOM 689 C CA . THR A 1 88 ? -14.043 -9.169 -1.905 1.00 94.31 88 THR A CA 1
ATOM 690 C C . THR A 1 88 ? -14.956 -8.640 -0.801 1.00 94.31 88 THR A C 1
ATOM 692 O O . THR A 1 88 ? -16.181 -8.633 -0.928 1.00 94.31 88 THR A O 1
ATOM 695 N N . THR A 1 89 ? -14.352 -8.173 0.290 1.00 94.62 89 THR A N 1
ATOM 696 C CA . THR A 1 89 ? -15.076 -7.591 1.423 1.00 94.62 89 THR A CA 1
ATOM 697 C C . THR A 1 89 ? -15.188 -6.080 1.253 1.00 94.62 89 THR A C 1
ATOM 699 O O . THR A 1 89 ? -14.173 -5.393 1.140 1.00 94.62 89 THR A O 1
ATOM 702 N N . LYS A 1 90 ? -16.410 -5.536 1.271 1.00 95.62 90 LYS A N 1
ATOM 703 C CA . LYS A 1 90 ? -16.622 -4.082 1.304 1.00 95.62 90 LYS A CA 1
ATOM 704 C C . LYS A 1 90 ? -16.257 -3.529 2.680 1.00 95.62 90 LYS A C 1
ATOM 706 O O . LYS A 1 90 ? -16.644 -4.110 3.694 1.00 95.62 90 LYS A O 1
ATOM 711 N N . PHE A 1 91 ? -15.561 -2.396 2.732 1.00 95.88 91 PHE A N 1
ATOM 712 C CA . PHE A 1 91 ? -15.370 -1.694 3.998 1.00 95.88 91 PHE A CA 1
ATOM 713 C C . PHE A 1 91 ? -16.702 -1.117 4.489 1.00 95.88 91 PHE A C 1
ATOM 715 O O . PHE A 1 91 ? -17.434 -0.491 3.723 1.00 95.88 91 PHE A O 1
ATOM 722 N N . THR A 1 92 ? -17.003 -1.315 5.768 1.00 92.69 92 THR A N 1
ATOM 723 C CA . THR A 1 92 ? -18.144 -0.697 6.448 1.00 92.69 92 THR A CA 1
ATOM 724 C C . THR A 1 92 ? -17.636 -0.027 7.717 1.00 92.69 92 THR A C 1
ATOM 726 O O . THR A 1 92 ? -16.752 -0.545 8.398 1.00 92.69 92 THR A O 1
ATOM 729 N N . ASP A 1 93 ? -18.173 1.144 8.042 1.00 91.50 93 ASP A N 1
ATOM 730 C CA . ASP A 1 93 ? -17.703 1.900 9.198 1.00 91.50 93 ASP A CA 1
ATOM 731 C C . ASP A 1 93 ? -17.792 1.091 10.494 1.00 91.50 93 ASP A C 1
ATOM 733 O O . ASP A 1 93 ? -18.767 0.392 10.770 1.00 91.50 93 ASP A O 1
ATOM 737 N N . ASN A 1 94 ? -16.768 1.247 11.329 1.00 89.38 94 ASN A N 1
ATOM 738 C CA . ASN A 1 94 ? -16.598 0.577 12.616 1.00 89.38 94 ASN A CA 1
ATOM 739 C C . ASN A 1 94 ? -16.498 -0.961 12.590 1.00 89.38 94 ASN A C 1
ATOM 741 O O . ASN A 1 94 ? -16.368 -1.521 13.681 1.00 89.38 94 ASN A O 1
ATOM 745 N N . THR A 1 95 ? -16.483 -1.641 11.437 1.00 87.94 95 THR A N 1
ATOM 746 C CA . THR A 1 95 ? -16.409 -3.117 11.404 1.00 87.94 95 THR A CA 1
ATOM 747 C C . THR A 1 95 ? -15.009 -3.678 11.637 1.00 87.94 95 THR A C 1
ATOM 749 O O . THR A 1 95 ? -14.883 -4.812 12.085 1.00 87.94 95 THR A O 1
ATOM 752 N N . ASP A 1 96 ? -13.960 -2.901 11.372 1.00 94.62 96 ASP A N 1
ATOM 753 C CA . ASP A 1 96 ? -12.571 -3.316 11.586 1.00 94.62 96 ASP A CA 1
ATOM 754 C C . ASP A 1 96 ? -12.051 -2.851 12.968 1.00 94.62 96 ASP A C 1
ATOM 756 O O . ASP A 1 96 ? -12.424 -1.765 13.430 1.00 94.62 96 ASP A O 1
ATOM 760 N N . PRO A 1 97 ? -11.220 -3.637 13.681 1.00 92.62 97 PRO A N 1
ATOM 761 C CA . PRO A 1 97 ? -10.679 -3.247 14.988 1.00 92.62 97 PRO A CA 1
ATOM 762 C C . PRO A 1 97 ? -9.689 -2.070 14.943 1.00 92.62 97 PRO A C 1
ATOM 764 O O . PRO A 1 97 ? -9.550 -1.378 15.948 1.00 92.62 97 PRO A O 1
ATOM 767 N N . VAL A 1 98 ? -9.051 -1.809 13.801 1.00 94.12 98 VAL A N 1
ATOM 768 C CA . VAL A 1 98 ? -8.027 -0.771 13.601 1.00 94.12 98 VAL A CA 1
ATOM 769 C C . VAL A 1 98 ? -8.598 0.437 12.862 1.00 94.12 98 VAL A C 1
ATOM 771 O O . VAL A 1 98 ? -8.325 1.584 13.217 1.00 94.12 98 VAL A O 1
ATOM 774 N N . VAL A 1 99 ? -9.417 0.214 11.835 1.00 94.81 99 VAL A N 1
ATOM 775 C CA . VAL A 1 99 ? -9.945 1.278 10.972 1.00 94.81 99 VAL A CA 1
ATOM 776 C C . VAL A 1 99 ? -11.386 1.607 11.355 1.00 94.81 99 VAL A C 1
ATOM 778 O O . VAL A 1 99 ? -12.276 0.760 11.351 1.00 94.81 99 VAL A O 1
ATOM 781 N N . LYS A 1 100 ? -11.635 2.876 11.689 1.00 94.69 100 LYS A N 1
ATOM 782 C CA . LYS A 1 100 ? -12.964 3.374 12.061 1.00 94.69 100 LYS A CA 1
ATOM 783 C C . LYS A 1 100 ? -13.785 3.784 10.844 1.00 94.69 100 LYS A C 1
ATOM 785 O O . LYS A 1 100 ? -14.973 3.488 10.796 1.00 94.69 100 LYS A O 1
ATOM 790 N N . TYR A 1 101 ? -13.158 4.516 9.929 1.00 94.69 101 TYR A N 1
ATOM 791 C CA . TYR A 1 101 ? -13.813 5.167 8.798 1.00 94.69 101 TYR A CA 1
ATOM 792 C C . TYR A 1 101 ? -12.816 5.368 7.660 1.00 94.69 101 TYR A C 1
ATOM 794 O O . TYR A 1 101 ? -11.659 5.721 7.907 1.00 94.69 101 TYR A O 1
ATOM 802 N N . VAL A 1 102 ? -13.297 5.231 6.430 1.00 94.81 102 VAL A N 1
ATOM 803 C CA . VAL A 1 102 ? -12.618 5.663 5.204 1.00 94.81 102 VAL A CA 1
ATOM 804 C C . VAL A 1 102 ? -13.663 6.361 4.337 1.00 94.81 102 VAL A C 1
ATOM 806 O O . VAL A 1 102 ? -14.801 5.900 4.304 1.00 94.81 102 VAL A O 1
ATOM 809 N N . THR A 1 103 ? -13.310 7.448 3.638 1.00 94.38 103 THR A N 1
ATOM 810 C CA . THR A 1 103 ? -14.227 8.097 2.682 1.00 94.38 103 THR A CA 1
ATOM 811 C C . THR A 1 103 ? -14.866 7.043 1.767 1.00 94.38 103 THR A C 1
ATOM 813 O O . THR A 1 103 ? -14.121 6.357 1.057 1.00 94.38 103 THR A O 1
ATOM 816 N N . PRO A 1 104 ? -16.205 6.903 1.765 1.00 93.12 104 PRO A N 1
ATOM 817 C CA . PRO A 1 104 ? -16.895 5.936 0.920 1.00 93.12 104 PRO A CA 1
ATOM 818 C C . PRO A 1 104 ? -16.579 6.135 -0.562 1.00 93.12 104 PRO A C 1
ATOM 820 O O . PRO A 1 104 ? -16.327 7.254 -1.005 1.00 93.12 104 PRO A O 1
ATOM 823 N N . ASP A 1 105 ? -16.604 5.038 -1.317 1.00 91.94 105 ASP A N 1
ATOM 824 C CA . ASP A 1 105 ? -16.483 5.015 -2.779 1.00 91.94 105 ASP A CA 1
ATOM 825 C C . ASP A 1 105 ? -15.213 5.704 -3.329 1.00 91.94 105 ASP A C 1
ATOM 827 O O . ASP A 1 105 ? -15.162 6.167 -4.469 1.00 91.94 105 ASP A O 1
ATOM 831 N N . SER A 1 106 ? -14.155 5.742 -2.516 1.00 92.75 106 SER A N 1
ATOM 832 C CA . SER A 1 106 ? -12.886 6.419 -2.803 1.00 92.75 106 SER A CA 1
ATOM 833 C C . SER A 1 106 ? -11.915 5.607 -3.663 1.00 92.75 106 SER A C 1
ATOM 835 O O . SER A 1 106 ? -10.846 6.110 -4.004 1.00 92.75 106 SER A O 1
ATOM 837 N N . ASN A 1 107 ? -12.277 4.383 -4.061 1.00 92.88 107 ASN A N 1
ATOM 838 C CA . ASN A 1 107 ? -11.412 3.466 -4.812 1.00 92.88 107 ASN A CA 1
ATOM 839 C C . ASN A 1 107 ? -10.122 3.112 -4.063 1.00 92.88 107 ASN A C 1
ATOM 841 O O . ASN A 1 107 ? -9.048 2.987 -4.659 1.00 92.88 107 ASN A O 1
ATOM 845 N N . ILE A 1 108 ? -10.236 2.955 -2.746 1.00 94.94 108 ILE A N 1
ATOM 846 C CA . ILE A 1 108 ? -9.134 2.591 -1.860 1.00 94.94 108 ILE A CA 1
ATOM 847 C C . ILE A 1 108 ? -9.202 1.097 -1.540 1.00 94.94 108 ILE A C 1
ATOM 849 O O . ILE A 1 108 ? -10.270 0.564 -1.244 1.00 94.94 108 ILE A O 1
ATOM 853 N N . VAL A 1 109 ? -8.046 0.433 -1.534 1.00 96.00 109 VAL A N 1
ATOM 854 C CA . VAL A 1 109 ? -7.871 -0.857 -0.850 1.00 96.00 109 VAL A CA 1
ATOM 855 C C . VAL A 1 109 ? -7.282 -0.587 0.522 1.00 96.00 109 VAL A C 1
ATOM 857 O O . VAL A 1 109 ? -6.240 0.061 0.621 1.00 96.00 109 VAL A O 1
ATOM 860 N N . ALA A 1 110 ? -7.931 -1.082 1.569 1.00 96.69 110 ALA A N 1
ATOM 861 C CA . ALA A 1 110 ? -7.458 -0.969 2.942 1.00 96.69 110 ALA A CA 1
ATOM 862 C C . ALA A 1 110 ? -7.047 -2.347 3.461 1.00 96.69 110 ALA A C 1
ATOM 864 O O . ALA A 1 110 ? -7.845 -3.278 3.417 1.00 96.69 110 ALA A O 1
ATOM 865 N N . GLY A 1 111 ? -5.825 -2.480 3.961 1.00 97.12 111 GLY A N 1
ATOM 866 C CA . GLY A 1 111 ? -5.319 -3.700 4.587 1.00 97.12 111 GLY A CA 1
ATOM 867 C C . GLY A 1 111 ? -4.910 -3.418 6.021 1.00 97.12 111 GLY A C 1
ATOM 868 O O . GLY A 1 111 ? -4.284 -2.390 6.286 1.00 97.12 111 GLY A O 1
ATOM 869 N N . THR A 1 112 ? -5.255 -4.315 6.938 1.00 97.50 112 THR A N 1
ATOM 870 C CA . THR A 1 112 ? -4.881 -4.216 8.352 1.00 97.50 112 THR A CA 1
ATOM 871 C C . THR A 1 112 ? -3.949 -5.347 8.748 1.00 97.50 112 THR A C 1
ATOM 873 O O . THR A 1 112 ? -4.020 -6.462 8.226 1.00 97.50 112 THR A O 1
ATOM 876 N N . PHE A 1 113 ? -3.027 -5.045 9.657 1.00 97.25 113 PHE A N 1
ATOM 877 C CA . PHE A 1 113 ? -1.969 -5.952 10.075 1.00 97.25 113 PHE A CA 1
ATOM 878 C C . PHE A 1 113 ? -1.741 -5.863 11.576 1.00 97.25 113 PHE A C 1
ATOM 880 O O . PHE A 1 113 ? -1.991 -4.833 12.199 1.00 97.25 113 PHE A O 1
ATOM 887 N N . LYS A 1 114 ? -1.190 -6.942 12.127 1.00 96.38 114 LYS A N 1
ATOM 888 C CA . LYS A 1 114 ? -0.688 -7.007 13.496 1.00 96.38 114 LYS A CA 1
ATOM 889 C C . LYS A 1 114 ? 0.768 -7.448 13.468 1.00 96.38 114 LYS A C 1
ATOM 891 O O . LYS A 1 114 ? 1.097 -8.417 12.780 1.00 96.38 114 LYS A O 1
ATOM 896 N N . ASP A 1 115 ? 1.645 -6.724 14.149 1.00 94.69 115 ASP A N 1
ATOM 897 C CA . ASP A 1 115 ? 3.040 -7.140 14.293 1.00 94.69 115 ASP A CA 1
ATOM 898 C C . ASP A 1 115 ? 3.229 -8.143 15.446 1.00 94.69 115 ASP A C 1
ATOM 900 O O . ASP A 1 115 ? 2.305 -8.425 16.212 1.00 94.69 115 ASP A O 1
ATOM 904 N N . GLY A 1 116 ? 4.441 -8.690 15.576 1.00 91.75 116 GLY A N 1
ATOM 905 C CA . GLY A 1 116 ? 4.775 -9.647 16.639 1.00 91.75 116 GLY A CA 1
ATOM 906 C C . GLY A 1 116 ? 4.715 -9.085 18.068 1.00 91.75 116 GLY A C 1
ATOM 907 O O . GLY A 1 116 ? 4.791 -9.855 19.020 1.00 91.75 116 GLY A O 1
ATOM 908 N N . GLN A 1 117 ? 4.577 -7.768 18.233 1.00 91.56 117 GLN A N 1
ATOM 909 C CA . GLN A 1 117 ? 4.446 -7.077 19.521 1.00 91.56 117 GLN A CA 1
ATOM 910 C C . GLN A 1 117 ? 2.988 -6.683 19.809 1.00 91.56 117 GLN A C 1
ATOM 912 O O . GLN A 1 117 ? 2.701 -6.085 20.844 1.00 91.56 117 GLN A O 1
ATOM 917 N N . GLY A 1 118 ? 2.058 -7.019 18.909 1.00 91.31 118 GLY A N 1
ATOM 918 C CA . GLY A 1 118 ? 0.644 -6.689 19.030 1.00 91.31 118 GLY A CA 1
ATOM 919 C C . GLY A 1 118 ? 0.285 -5.273 18.579 1.00 91.31 118 GLY A C 1
ATOM 920 O O . GLY A 1 118 ? -0.855 -4.864 18.800 1.00 91.31 118 GLY A O 1
ATOM 921 N N . ARG A 1 119 ? 1.199 -4.529 17.941 1.00 91.94 119 ARG A N 1
ATOM 922 C CA . ARG A 1 119 ? 0.892 -3.216 17.360 1.00 91.94 119 ARG A CA 1
ATOM 923 C C . ARG A 1 119 ? 0.023 -3.387 16.120 1.00 91.94 119 ARG A C 1
ATOM 925 O O . ARG A 1 119 ? 0.252 -4.287 15.309 1.00 91.94 119 ARG A O 1
ATOM 932 N N . ASP A 1 120 ? -0.964 -2.510 15.990 1.00 94.56 120 ASP A N 1
ATOM 933 C CA . ASP A 1 120 ? -1.873 -2.462 14.850 1.00 94.56 120 ASP A CA 1
ATOM 934 C C . ASP A 1 120 ? -1.302 -1.558 13.748 1.00 94.56 120 ASP A C 1
ATOM 936 O O . ASP A 1 120 ? -0.830 -0.452 14.014 1.00 94.56 120 ASP A O 1
ATOM 940 N N . LEU A 1 121 ? -1.356 -2.022 12.500 1.00 94.62 121 LEU A N 1
ATOM 941 C CA . LEU A 1 121 ? -0.962 -1.256 11.321 1.00 94.62 121 LEU A CA 1
ATOM 942 C C . LEU A 1 121 ? -2.098 -1.269 10.300 1.00 94.62 121 LEU A C 1
ATOM 944 O O . LEU A 1 121 ? -2.821 -2.257 10.166 1.00 94.62 121 LEU A O 1
ATOM 948 N N . ALA A 1 122 ? -2.209 -0.193 9.528 1.00 95.56 122 ALA A N 1
ATOM 949 C CA . ALA A 1 122 ? -3.115 -0.112 8.392 1.00 95.56 122 ALA A CA 1
ATOM 950 C C . ALA A 1 122 ? -2.389 0.484 7.181 1.00 95.56 122 ALA A C 1
ATOM 952 O O . ALA A 1 122 ? -1.627 1.442 7.310 1.00 95.56 122 ALA A O 1
ATOM 953 N N . MET A 1 123 ? -2.631 -0.083 6.003 1.00 95.69 123 MET A N 1
ATOM 954 C CA . MET A 1 123 ? -2.125 0.407 4.724 1.00 95.69 123 MET A CA 1
ATOM 955 C C . MET A 1 123 ? -3.301 0.701 3.798 1.00 95.69 123 MET A C 1
ATOM 957 O O . MET A 1 123 ? -4.238 -0.089 3.705 1.00 95.69 123 MET A O 1
ATOM 961 N N . PHE A 1 124 ? -3.230 1.832 3.100 1.00 94.81 124 PHE A N 1
ATOM 962 C CA . PHE A 1 124 ? -4.271 2.301 2.192 1.00 94.81 124 PHE A CA 1
ATOM 963 C C . PHE A 1 124 ? -3.662 2.549 0.817 1.00 94.81 124 PHE A C 1
ATOM 965 O O . PHE A 1 124 ? -2.650 3.242 0.698 1.00 94.81 124 PHE A O 1
ATOM 972 N N . VAL A 1 125 ? -4.264 1.974 -0.220 1.00 94.94 125 VAL A N 1
ATOM 973 C CA . VAL A 1 125 ? -3.766 2.053 -1.597 1.00 94.94 125 VAL A CA 1
ATOM 974 C C . VAL A 1 125 ? -4.836 2.651 -2.494 1.00 94.94 125 VAL A C 1
ATOM 976 O O . VAL A 1 125 ? -5.924 2.097 -2.617 1.00 94.94 125 VAL A O 1
ATOM 979 N N . ASN A 1 126 ? -4.502 3.766 -3.143 1.00 92.19 126 ASN A N 1
ATOM 980 C CA . ASN A 1 126 ? -5.336 4.397 -4.161 1.00 92.19 126 ASN A CA 1
ATOM 981 C C . ASN A 1 126 ? -5.265 3.622 -5.484 1.00 92.19 126 ASN A C 1
ATOM 983 O O . ASN A 1 126 ? -4.191 3.492 -6.078 1.00 92.19 126 ASN A O 1
ATOM 987 N N . ARG A 1 127 ? -6.417 3.140 -5.960 1.00 88.31 127 ARG A N 1
ATOM 988 C CA . ARG A 1 127 ? -6.554 2.447 -7.250 1.00 88.31 127 ARG A CA 1
ATOM 989 C C . ARG A 1 127 ? -6.906 3.372 -8.418 1.00 88.31 127 ARG A C 1
ATOM 991 O O . ARG A 1 127 ? -6.995 2.899 -9.548 1.00 88.31 127 ARG A O 1
ATOM 998 N N . ASN A 1 128 ? -7.069 4.670 -8.168 1.00 84.38 128 ASN A N 1
ATOM 999 C CA . ASN A 1 128 ? -7.196 5.678 -9.214 1.00 84.38 128 ASN A CA 1
ATOM 1000 C C . ASN A 1 128 ? -5.827 6.221 -9.620 1.00 84.38 128 ASN A C 1
ATOM 1002 O O . ASN A 1 128 ? -4.971 6.481 -8.778 1.00 84.38 128 ASN A O 1
ATOM 1006 N N . ASN A 1 129 ? -5.650 6.453 -10.919 1.00 78.81 129 ASN A N 1
ATOM 1007 C CA . ASN A 1 129 ? -4.458 7.078 -11.505 1.00 78.81 129 ASN A CA 1
ATOM 1008 C C . ASN A 1 129 ? -4.383 8.600 -11.293 1.00 78.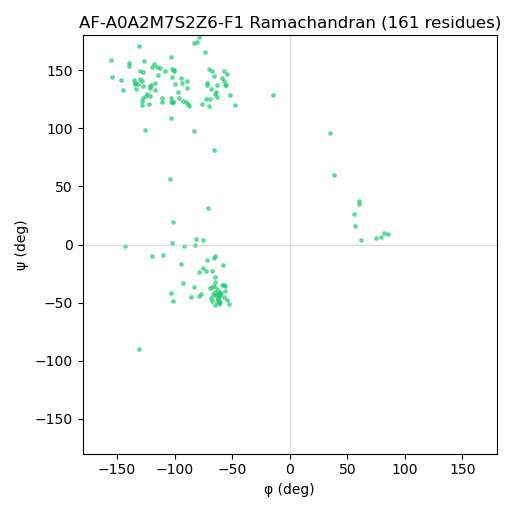81 129 ASN A C 1
ATOM 1010 O O . ASN A 1 129 ? -3.468 9.242 -11.806 1.00 78.81 129 ASN A O 1
ATOM 1014 N N . ALA A 1 130 ? -5.341 9.157 -10.554 1.00 84.12 130 ALA A N 1
ATOM 1015 C CA . ALA A 1 130 ? -5.431 10.557 -10.185 1.00 84.12 130 ALA A CA 1
ATOM 1016 C C . ALA A 1 130 ? -5.353 10.710 -8.664 1.00 84.12 130 ALA A C 1
ATOM 1018 O O . ALA A 1 130 ? -5.708 9.795 -7.910 1.00 84.12 130 ALA A O 1
ATOM 1019 N N . ASP A 1 131 ? -4.920 11.890 -8.232 1.00 84.25 131 ASP A N 1
ATOM 1020 C CA . ASP A 1 131 ? -4.940 12.262 -6.825 1.00 84.25 131 ASP A CA 1
ATOM 1021 C C . ASP A 1 131 ? -6.381 12.315 -6.313 1.00 84.25 131 ASP A C 1
ATOM 1023 O O . ASP A 1 131 ? -7.291 12.824 -6.972 1.00 84.25 131 ASP A O 1
ATOM 1027 N N . VAL A 1 132 ? -6.582 11.773 -5.116 1.00 84.81 132 VAL A N 1
ATOM 1028 C CA . VAL A 1 132 ? -7.872 11.742 -4.429 1.00 84.81 132 VAL A CA 1
ATOM 1029 C C . VAL A 1 132 ? -7.674 12.214 -2.999 1.00 84.81 132 VAL A C 1
ATOM 1031 O O . VAL A 1 132 ? -6.710 11.829 -2.343 1.00 84.81 132 VAL A O 1
ATOM 1034 N N . ASN A 1 133 ? -8.603 13.032 -2.510 1.00 88.81 133 ASN A N 1
ATOM 1035 C CA . ASN A 1 133 ? -8.638 13.412 -1.102 1.00 88.81 133 ASN A CA 1
ATOM 1036 C C . ASN A 1 133 ? -9.446 12.362 -0.341 1.00 88.81 133 ASN A C 1
ATOM 1038 O O . ASN A 1 133 ? -10.634 12.175 -0.622 1.00 88.81 133 ASN A O 1
ATOM 1042 N N . VAL A 1 134 ? -8.826 11.691 0.626 1.00 90.50 134 VAL A N 1
ATOM 1043 C CA . VAL A 1 134 ? -9.474 10.613 1.383 1.00 90.50 134 VAL A CA 1
ATOM 1044 C C . VAL A 1 134 ? -9.335 10.900 2.859 1.00 90.50 134 VAL A C 1
ATOM 1046 O O . VAL A 1 134 ? -8.248 11.080 3.383 1.00 90.50 134 VAL A O 1
ATOM 1049 N N . THR A 1 135 ? -10.463 10.899 3.555 1.00 92.31 135 THR A N 1
ATOM 1050 C CA . THR A 1 135 ? -10.483 10.964 5.008 1.00 92.31 135 THR A CA 1
ATOM 1051 C C . THR A 1 135 ? -10.412 9.554 5.566 1.00 92.31 135 THR A C 1
ATOM 1053 O O . THR A 1 135 ? -11.297 8.740 5.311 1.00 92.31 135 THR A O 1
ATOM 1056 N N . ILE A 1 136 ? -9.385 9.282 6.363 1.00 92.00 136 ILE A N 1
ATOM 1057 C CA . ILE A 1 136 ? -9.218 8.014 7.083 1.00 92.00 136 ILE A CA 1
ATOM 1058 C C . ILE A 1 136 ? -9.246 8.318 8.571 1.00 92.00 136 ILE A C 1
ATOM 1060 O O . ILE A 1 136 ? -8.555 9.234 9.016 1.00 92.00 136 ILE A O 1
ATOM 1064 N N . ARG A 1 137 ? -10.013 7.544 9.341 1.00 91.94 137 ARG A N 1
ATOM 1065 C CA . ARG A 1 137 ? -9.989 7.595 10.805 1.00 91.94 137 ARG A CA 1
ATOM 1066 C C . ARG A 1 137 ? -9.631 6.234 11.370 1.00 91.94 137 ARG A C 1
ATOM 1068 O O . ARG A 1 137 ? -10.284 5.243 11.048 1.00 91.94 137 ARG A O 1
ATOM 1075 N N . LEU A 1 138 ? -8.632 6.204 12.243 1.00 92.56 138 LEU A N 1
ATOM 1076 C CA . LEU A 1 138 ? -8.198 4.994 12.937 1.00 92.56 138 LEU A CA 1
ATOM 1077 C C . LEU A 1 138 ? -8.754 4.949 14.363 1.00 92.56 138 LEU A C 1
ATOM 1079 O O . LEU A 1 138 ? -8.980 5.983 14.999 1.00 92.56 138 LEU A O 1
ATOM 1083 N N . LYS A 1 139 ? -8.978 3.735 14.860 1.00 91.38 139 LYS A N 1
ATOM 1084 C CA . LYS A 1 139 ? -9.246 3.443 16.265 1.00 91.38 139 LYS A CA 1
ATOM 1085 C C . LYS A 1 139 ? -7.887 3.362 16.962 1.00 91.38 139 LYS A C 1
ATOM 1087 O O . LYS A 1 139 ? -7.203 2.352 16.869 1.00 91.38 139 LYS A O 1
ATOM 1092 N N . ALA A 1 140 ? -7.470 4.449 17.603 1.00 84.81 140 ALA A N 1
ATOM 1093 C CA . ALA A 1 140 ? -6.194 4.517 18.306 1.00 84.81 140 ALA A CA 1
ATOM 1094 C C . ALA A 1 140 ? -6.403 4.991 19.744 1.00 84.81 140 ALA A C 1
ATOM 1096 O O . ALA A 1 140 ? -7.150 5.940 19.983 1.00 84.81 140 ALA A O 1
ATOM 1097 N N . ASN A 1 141 ? -5.719 4.331 20.681 1.00 74.25 141 ASN A N 1
ATOM 1098 C CA . ASN A 1 141 ? -5.786 4.644 22.110 1.00 74.25 141 ASN A CA 1
ATOM 1099 C C . ASN A 1 141 ? -4.669 5.596 22.571 1.00 74.25 141 ASN A C 1
ATOM 1101 O O . ASN A 1 141 ? -4.766 6.145 23.663 1.00 74.25 141 ASN A O 1
ATOM 1105 N N . GLN A 1 142 ? -3.601 5.756 21.778 1.00 75.88 142 GLN A N 1
ATOM 1106 C CA . GLN A 1 142 ? -2.416 6.543 22.141 1.00 75.88 142 GLN A CA 1
ATOM 1107 C C . GLN A 1 142 ? -2.029 7.517 21.021 1.00 75.88 142 GLN A C 1
ATOM 1109 O O . GLN A 1 142 ? -2.517 8.643 20.989 1.00 75.88 142 GLN A O 1
ATOM 1114 N N . SER A 1 143 ? -1.179 7.072 20.095 1.00 81.69 143 SER A N 1
ATOM 1115 C CA . SER A 1 143 ? -0.657 7.846 18.973 1.00 81.69 143 SER A CA 1
ATOM 1116 C C . SER A 1 143 ? -0.897 7.113 17.660 1.00 81.69 143 SER A C 1
ATOM 1118 O O . SER A 1 143 ? -1.079 5.894 17.621 1.00 81.69 143 SER A O 1
ATOM 1120 N N . VAL A 1 144 ? -0.902 7.878 16.573 1.00 88.12 144 VAL A N 1
ATOM 1121 C CA . VAL A 1 144 ? -0.855 7.335 15.222 1.00 88.12 144 VAL A CA 1
ATOM 1122 C C . VAL A 1 144 ? 0.370 7.902 14.529 1.00 88.12 144 VAL A C 1
ATOM 1124 O O . VAL A 1 144 ? 0.631 9.104 14.596 1.00 88.12 144 VAL A O 1
ATOM 1127 N N . GLU A 1 145 ? 1.101 7.030 13.852 1.00 90.62 145 GLU A N 1
ATOM 1128 C CA . GLU A 1 145 ? 2.271 7.385 13.064 1.00 90.62 145 GLU A CA 1
ATOM 1129 C C . GLU A 1 145 ? 2.013 7.061 11.597 1.00 90.62 145 GLU A C 1
ATOM 1131 O O . GLU A 1 145 ? 1.435 6.026 11.252 1.00 90.62 145 GLU A O 1
ATOM 1136 N N . LYS A 1 146 ? 2.440 7.964 10.720 1.00 91.31 146 LYS A N 1
ATOM 1137 C CA . LYS A 1 146 ? 2.454 7.746 9.281 1.00 91.31 146 LYS A CA 1
ATOM 1138 C C . LYS A 1 146 ? 3.841 7.293 8.872 1.00 91.31 146 LYS A C 1
ATOM 1140 O O . LYS A 1 146 ? 4.821 7.953 9.190 1.00 91.31 146 LYS A O 1
ATOM 1145 N N . ILE A 1 147 ? 3.906 6.220 8.098 1.00 90.44 147 ILE A N 1
ATOM 1146 C CA . ILE A 1 147 ? 5.148 5.779 7.471 1.00 90.44 147 ILE A CA 1
ATOM 1147 C C . ILE A 1 147 ? 5.265 6.444 6.100 1.00 90.44 147 ILE A C 1
ATOM 1149 O O . ILE A 1 147 ? 4.399 6.2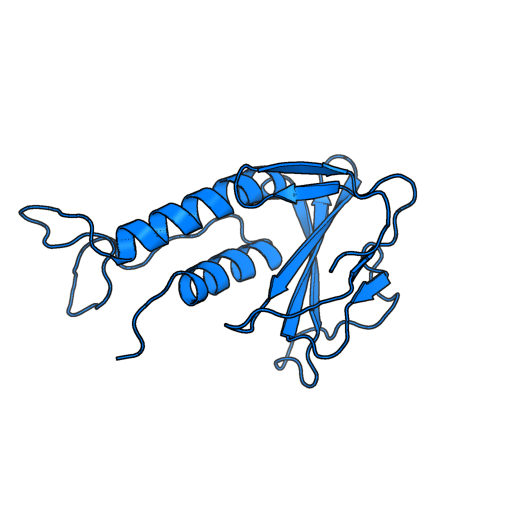86 5.233 1.00 90.44 147 ILE A O 1
ATOM 1153 N N . SER A 1 148 ? 6.351 7.174 5.886 1.00 89.00 148 SER A N 1
ATOM 1154 C CA . SER A 1 148 ? 6.704 7.729 4.588 1.00 89.00 148 SER A CA 1
ATOM 1155 C C . SER A 1 148 ? 7.199 6.628 3.652 1.00 89.00 148 SER A C 1
ATOM 1157 O O . SER A 1 148 ? 8.163 5.921 3.932 1.00 89.00 148 SER A O 1
ATOM 1159 N N . LYS A 1 149 ? 6.582 6.513 2.475 1.00 86.75 149 LYS A N 1
ATOM 1160 C CA . LYS A 1 149 ? 7.079 5.630 1.406 1.00 86.75 149 LYS A CA 1
ATOM 1161 C C . LYS A 1 149 ? 8.360 6.146 0.735 1.00 86.75 149 LYS A C 1
ATOM 1163 O O . LYS A 1 149 ? 8.969 5.418 -0.037 1.00 86.75 149 LYS A O 1
ATOM 1168 N N . VAL A 1 150 ? 8.740 7.405 0.965 1.00 88.25 150 VAL A N 1
ATOM 1169 C CA . VAL A 1 150 ? 9.867 8.060 0.272 1.00 88.25 150 VAL A CA 1
ATOM 1170 C C . VAL A 1 150 ? 11.202 7.717 0.932 1.00 88.25 150 VAL A C 1
ATOM 1172 O O . VAL A 1 150 ? 12.212 7.555 0.241 1.00 88.25 150 VAL A O 1
ATOM 1175 N N . ASP A 1 151 ? 11.196 7.601 2.257 1.00 88.19 151 ASP A N 1
ATOM 1176 C CA . ASP A 1 151 ? 12.387 7.419 3.090 1.00 88.19 151 ASP A CA 1
ATOM 1177 C C . ASP A 1 151 ? 12.180 6.476 4.290 1.00 88.19 151 ASP A C 1
ATOM 1179 O O . ASP A 1 151 ? 13.129 6.217 5.024 1.00 88.19 151 ASP A O 1
ATOM 1183 N N . GLY A 1 152 ? 10.972 5.939 4.491 1.00 85.00 152 GLY A N 1
ATOM 1184 C CA . GLY A 1 152 ? 10.659 5.031 5.596 1.00 85.00 152 GLY A CA 1
ATOM 1185 C C . GLY A 1 152 ? 10.516 5.713 6.957 1.00 8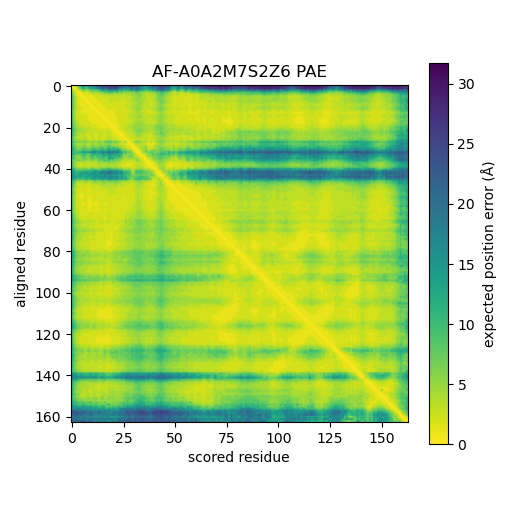5.00 152 GLY A C 1
ATOM 1186 O O . GLY A 1 152 ? 10.359 5.019 7.960 1.00 85.00 152 GLY A O 1
ATOM 1187 N N . THR A 1 153 ? 10.574 7.046 7.018 1.00 88.56 153 THR A N 1
ATOM 1188 C CA . THR A 1 153 ? 10.447 7.785 8.279 1.00 88.56 153 THR A CA 1
ATOM 1189 C C . THR A 1 153 ? 9.037 7.670 8.860 1.00 88.56 153 THR A C 1
ATOM 1191 O O . THR A 1 153 ? 8.057 7.519 8.126 1.00 88.56 153 THR A O 1
ATOM 1194 N N . MET A 1 154 ? 8.941 7.710 10.191 1.00 86.06 154 MET A N 1
ATOM 1195 C CA . MET A 1 154 ? 7.671 7.701 10.918 1.00 86.06 154 MET A CA 1
ATOM 1196 C C . MET A 1 154 ? 7.358 9.114 11.408 1.00 86.06 154 MET A C 1
ATOM 1198 O O . MET A 1 154 ? 8.147 9.720 12.132 1.00 86.06 154 MET A O 1
ATOM 1202 N N . GLU A 1 155 ? 6.204 9.636 11.007 1.00 84.88 155 GLU A N 1
ATOM 1203 C CA . GLU A 1 155 ? 5.734 10.974 11.352 1.00 84.88 155 GLU A CA 1
ATOM 1204 C C . GLU A 1 155 ? 4.535 10.886 12.300 1.00 84.88 155 GLU A C 1
ATOM 1206 O O . GLU A 1 155 ? 3.503 10.292 11.969 1.00 84.88 155 GLU A O 1
ATOM 1211 N N . TYR A 1 156 ? 4.648 11.507 13.476 1.00 78.75 156 TYR A N 1
ATOM 1212 C CA . TYR A 1 156 ? 3.547 11.586 14.434 1.00 78.75 156 TYR A CA 1
ATOM 1213 C C . TYR A 1 156 ? 2.387 12.413 13.882 1.00 78.75 156 TYR A C 1
ATOM 1215 O O . TYR A 1 156 ? 2.549 13.561 13.466 1.00 78.75 156 TYR A O 1
ATOM 1223 N N . CYS A 1 157 ? 1.188 11.845 13.945 1.00 71.81 157 CYS A N 1
ATOM 1224 C CA . CYS A 1 157 ? -0.034 12.501 13.511 1.00 71.81 157 CYS A CA 1
ATOM 1225 C C . CYS A 1 157 ? -0.813 12.988 14.737 1.00 71.81 157 CYS A C 1
ATOM 1227 O O . CYS A 1 157 ? -1.395 12.197 15.474 1.00 71.81 157 CYS A O 1
ATOM 1229 N N . PHE A 1 158 ? -0.854 14.309 14.945 1.00 52.44 158 PHE A N 1
ATOM 1230 C CA . PHE A 1 158 ? -1.553 14.944 16.078 1.00 52.44 158 PHE A CA 1
ATOM 1231 C C . PHE A 1 158 ? -3.083 14.773 16.047 1.00 52.44 158 PHE A C 1
ATOM 1233 O O . PHE A 1 158 ? -3.761 15.071 17.025 1.00 52.44 158 PHE A O 1
ATOM 1240 N N . HIS A 1 159 ? -3.631 14.295 14.928 1.00 58.94 159 HIS A N 1
ATOM 1241 C CA . HIS A 1 159 ? -5.042 13.975 14.768 1.00 58.94 159 HIS A CA 1
ATOM 1242 C C . HIS A 1 159 ? -5.162 12.610 14.087 1.00 58.94 159 HIS A C 1
ATOM 1244 O O . HIS A 1 159 ? -4.471 12.350 13.104 1.00 58.94 159 HIS A O 1
ATOM 1250 N N . ASN A 1 160 ? -6.098 11.770 14.542 1.00 57.06 160 ASN A N 1
ATOM 1251 C CA . ASN A 1 160 ? -6.407 10.465 13.931 1.00 57.06 160 ASN A CA 1
ATOM 1252 C C . ASN A 1 160 ? -7.123 10.613 12.571 1.00 57.06 160 ASN A C 1
ATOM 1254 O O . ASN A 1 160 ? -8.011 9.826 12.258 1.00 57.06 160 ASN A O 1
ATOM 1258 N N . THR A 1 161 ? -6.841 11.673 11.810 1.00 52.50 161 THR A N 1
ATOM 1259 C CA . THR A 1 161 ? -7.457 11.987 10.521 1.00 52.50 161 THR A CA 1
ATOM 1260 C C . THR A 1 161 ? -6.376 12.242 9.482 1.00 52.50 161 THR A C 1
ATOM 1262 O O . THR A 1 161 ? -5.592 13.176 9.621 1.00 52.50 161 THR A O 1
ATOM 1265 N N . PHE A 1 162 ? -6.386 11.436 8.426 1.00 56.16 162 PHE A N 1
ATOM 1266 C CA . PHE A 1 162 ? -5.520 11.593 7.256 1.00 56.16 162 PHE A CA 1
ATOM 1267 C C . PHE A 1 162 ? -6.300 12.259 6.124 1.00 56.16 162 PHE A C 1
ATOM 1269 O O . PHE A 1 162 ? -7.520 12.097 6.071 1.00 56.16 162 PHE A O 1
ATOM 1276 N N . ARG A 1 163 ? -5.615 13.027 5.274 1.00 49.03 163 ARG A N 1
ATOM 1277 C CA . ARG A 1 163 ? -6.155 13.617 4.042 1.00 49.03 163 ARG A CA 1
ATOM 1278 C C . ARG A 1 163 ? -5.355 13.132 2.847 1.00 49.03 163 ARG A C 1
ATOM 1280 O O . ARG A 1 163 ? -4.118 13.011 3.019 1.00 49.03 163 ARG A O 1
#